Protein AF-A0A1X7TSH0-F1 (afdb_monomer)

Sequence (135 aa):
MASPLGSQLASFAAYKKSPDILTTSHGHPVDCKTATLTAGAKGPVLLQDYVFLDEMAHFDRERIPERVVHAKGAGGESGSADTVRDPRGFAVKFYTEDGNWDLVGNNTPIFFIRDPILFPSFIHTQKRNPSIPFK

Nearest PDB structures (foldseek):
  7p8w-assembly1_A  TM=9.573E-01  e=6.094E-13  Homo sapiens
  7di8-assembly1_A  TM=9.597E-01  e=8.907E-13  Bos taurus
  4ent-assembly1_D  TM=8.461E-01  e=9.730E-09  Escherichia coli K-12
  6pt7-assembly1_A  TM=9.363E-01  e=4.730E-08  Acinetobacter sp. Ver3
  1ggf-assembly1_C  TM=8.453E-01  e=1.422E-08  Escherichia coli

Solvent-accessible surface area (backbone atoms only — not comparable to full-atom values): 9045 Å² total; per-residue (Å²): 131,81,52,76,78,80,36,45,68,60,52,50,56,72,67,52,89,69,87,76,86,53,53,48,101,86,66,49,76,57,89,67,89,91,63,82,54,44,66,52,102,87,40,62,74,43,87,81,37,53,68,61,49,54,53,49,60,49,59,80,56,66,76,69,88,69,51,96,62,46,46,39,94,27,46,40,56,82,88,57,65,85,82,57,96,62,66,38,66,44,72,47,78,43,87,49,96,95,42,80,46,73,52,79,47,52,80,52,102,70,70,99,66,91,56,76,85,51,46,66,60,53,55,51,72,74,43,77,64,89,88,62,78,91,128

InterPro domains:
  IPR011614 Catalase core domain [PF00199] (75-131)
  IPR011614 Catalase core domain [SM01060] (23-135)
  IPR018028 Catalase, mono-functional, haem-containing [PR00067] (36-59)
  IPR018028 Catalase, mono-functional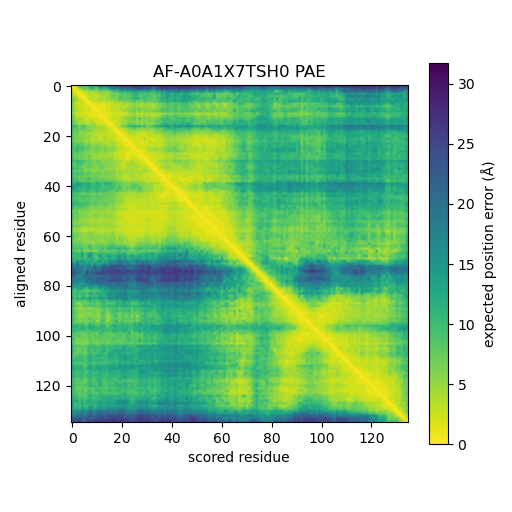, haem-containing [PR00067] (112-129)
  IPR018028 Catalase, mono-functional, haem-containing [PS51402] (19-135)
  IPR018028 Catalase, mono-functional, haem-containing [PTHR11465] (75-131)
  IPR020835 Catalase superfamily [SSF56634] (14-131)
  IPR024708 Catalase active site [PS00438] (59-75)

Organism: Amphimedon queenslandica (NCBI:txid400682)

Radius of gyration: 23.61 Å; Cα contacts (8 Å, |Δi|>4): 100; chains: 1; bounding box: 53×41×61 Å

Secondary structure (DSSP, 8-state):
---TTTTHHHHHHHH--SPPPPB-TT-PBPS-SSS--BSSTTSPBPTT-HHHHHHHHHHTT--PPPPSS--SSSSSPTT--TTSSS--EEEEEEEETTEEEEEEEESSSS-S-S-GGGHHHHHHHTS--TTSPP-

pLDDT: mean 83.51, std 12.19, range [44.69, 94.81]

Structure (mmCIF, N/CA/C/O backbone):
data_AF-A0A1X7TSH0-F1
#
_entry.id   AF-A0A1X7TSH0-F1
#
loop_
_atom_site.group_PDB
_atom_site.id
_atom_site.type_symbol
_atom_site.label_atom_id
_atom_site.label_alt_id
_atom_site.label_comp_id
_atom_site.label_asym_id
_atom_site.label_entity_id
_atom_site.label_seq_id
_atom_site.pdbx_PDB_ins_code
_atom_site.Cartn_x
_atom_site.Cartn_y
_atom_site.Cartn_z
_atom_site.occupancy
_atom_site.B_iso_or_equiv
_atom_site.auth_seq_id
_atom_site.auth_comp_id
_atom_site.auth_asym_id
_atom_site.auth_atom_id
_atom_site.pdbx_PDB_model_num
ATOM 1 N N . MET A 1 1 ? -6.865 31.570 -4.005 1.00 51.06 1 MET A N 1
ATOM 2 C CA . MET A 1 1 ? -7.630 30.334 -4.288 1.00 51.06 1 MET A CA 1
ATOM 3 C C . MET A 1 1 ? -6.752 29.155 -3.895 1.00 51.06 1 MET A C 1
ATOM 5 O O . MET A 1 1 ? -5.590 29.163 -4.280 1.00 51.06 1 MET A O 1
ATOM 9 N N . ALA A 1 2 ? -7.237 28.218 -3.076 1.00 71.69 2 ALA A N 1
ATOM 10 C CA . ALA A 1 2 ? -6.467 27.019 -2.724 1.00 71.69 2 ALA A CA 1
ATOM 11 C C . ALA A 1 2 ? -6.255 26.143 -3.974 1.00 71.69 2 ALA A C 1
ATOM 13 O O . ALA A 1 2 ? -7.125 26.102 -4.843 1.00 71.69 2 ALA A O 1
ATOM 14 N N . SER A 1 3 ? -5.106 25.471 -4.086 1.00 83.69 3 SER A N 1
ATOM 15 C CA . SER A 1 3 ? -4.854 24.529 -5.183 1.00 83.69 3 SER A CA 1
ATOM 16 C C . SER A 1 3 ? -5.837 23.347 -5.121 1.00 83.69 3 SER A C 1
ATOM 18 O O . SER A 1 3 ? -6.301 23.015 -4.028 1.00 83.69 3 SER A O 1
ATOM 20 N N . PRO A 1 4 ? -6.131 22.668 -6.248 1.00 83.19 4 PRO A N 1
ATOM 21 C CA . PRO A 1 4 ? -6.996 21.482 -6.254 1.00 83.19 4 PRO A CA 1
ATOM 22 C C . PRO A 1 4 ? -6.527 20.370 -5.300 1.00 83.19 4 PRO A C 1
ATOM 24 O O . PRO A 1 4 ? -7.341 19.647 -4.738 1.00 83.19 4 PRO A O 1
ATOM 27 N N . LEU A 1 5 ? -5.212 20.262 -5.074 1.00 77.69 5 LEU A N 1
ATOM 28 C CA . LEU A 1 5 ? -4.639 19.323 -4.110 1.00 77.69 5 LEU A CA 1
ATOM 29 C C . LEU A 1 5 ? -4.948 19.733 -2.664 1.00 77.69 5 LEU A C 1
ATOM 31 O O . LEU A 1 5 ? -5.372 18.908 -1.861 1.00 77.69 5 LEU A O 1
ATOM 35 N N . GLY A 1 6 ? -4.775 21.016 -2.337 1.00 82.19 6 GLY A N 1
ATOM 36 C CA . GLY A 1 6 ? -5.037 21.532 -0.992 1.00 82.19 6 GLY A CA 1
ATOM 37 C C . GLY A 1 6 ? -6.518 21.512 -0.601 1.00 82.19 6 GLY A C 1
ATOM 38 O O . GLY A 1 6 ? -6.836 21.580 0.582 1.00 82.19 6 GLY A O 1
ATOM 39 N N . SER A 1 7 ? -7.428 21.403 -1.573 1.00 87.56 7 SER A N 1
ATOM 40 C CA . SER A 1 7 ? -8.881 21.371 -1.369 1.00 87.56 7 SER A CA 1
ATOM 41 C C . SER A 1 7 ? -9.515 19.994 -1.607 1.00 87.56 7 SER A C 1
ATOM 43 O O . SER A 1 7 ? -10.741 19.891 -1.689 1.00 87.56 7 SER A O 1
ATOM 45 N N . GLN A 1 8 ? -8.718 18.924 -1.679 1.00 89.06 8 GLN A N 1
ATOM 46 C CA . GLN A 1 8 ? -9.204 17.568 -1.959 1.00 89.06 8 GLN A CA 1
ATOM 47 C C . GLN A 1 8 ? -10.273 17.102 -0.951 1.00 89.06 8 GLN A C 1
ATOM 49 O O . GLN A 1 8 ? -11.345 16.657 -1.363 1.00 89.06 8 GLN A O 1
ATOM 54 N N . LEU A 1 9 ? -10.038 17.278 0.355 1.00 87.94 9 LEU A N 1
ATOM 55 C CA . LEU A 1 9 ? -11.011 16.912 1.397 1.00 87.94 9 LEU A CA 1
ATOM 56 C C . LEU A 1 9 ? -12.300 17.740 1.313 1.00 87.94 9 LEU A C 1
ATOM 58 O O . LEU A 1 9 ? -13.393 17.194 1.441 1.00 87.94 9 LEU A O 1
ATOM 62 N N . ALA A 1 10 ? -12.181 19.044 1.049 1.00 87.50 10 ALA A N 1
ATOM 63 C CA . ALA A 1 10 ? -13.335 19.931 0.902 1.00 87.50 10 ALA A CA 1
ATOM 64 C C . ALA A 1 10 ? -14.180 19.560 -0.327 1.00 87.50 10 ALA A C 1
ATOM 66 O O . ALA A 1 10 ? -15.407 19.558 -0.265 1.00 87.50 10 ALA A O 1
ATOM 67 N N . SER A 1 11 ? -13.523 19.183 -1.425 1.00 88.06 11 SER A N 1
ATOM 68 C CA . SER A 1 11 ? -14.184 18.736 -2.654 1.00 88.06 11 SER A CA 1
ATOM 69 C C . SER A 1 11 ? -14.915 17.407 -2.449 1.00 88.06 11 SER A C 1
ATOM 71 O O . SER A 1 11 ? -16.050 17.252 -2.893 1.00 88.06 11 SER A O 1
ATOM 73 N N . PHE A 1 12 ? -14.306 16.463 -1.723 1.00 89.00 12 PHE A N 1
ATOM 74 C CA . PHE A 1 12 ? -14.949 15.194 -1.374 1.00 89.00 12 PHE A CA 1
ATOM 75 C C . PHE A 1 12 ? -16.154 15.391 -0.444 1.00 89.00 12 PHE A C 1
ATOM 77 O O . PHE A 1 12 ? -17.213 14.811 -0.677 1.00 89.00 12 PHE A O 1
ATOM 84 N N . ALA A 1 13 ? -16.023 16.251 0.570 1.00 88.06 13 ALA A N 1
ATOM 85 C CA . ALA A 1 13 ? -17.119 16.585 1.477 1.00 88.06 13 ALA A CA 1
ATOM 86 C C . ALA A 1 13 ? -18.292 17.265 0.750 1.00 88.06 13 ALA A C 1
ATOM 88 O O . ALA A 1 13 ? -19.442 16.975 1.054 1.00 88.06 13 ALA A O 1
ATOM 89 N N . ALA A 1 14 ? -18.016 18.121 -0.239 1.00 88.25 14 ALA A N 1
ATOM 90 C CA . ALA A 1 14 ? -19.053 18.731 -1.073 1.00 88.25 14 ALA A CA 1
ATOM 91 C C . ALA A 1 14 ? -19.739 17.722 -2.015 1.00 88.25 14 ALA A C 1
ATOM 93 O O . ALA A 1 14 ? -20.921 17.869 -2.321 1.00 88.25 14 ALA A O 1
ATOM 94 N N . TYR A 1 15 ? -19.013 16.698 -2.475 1.00 91.44 15 TYR A N 1
ATOM 95 C CA . TYR A 1 15 ? -19.562 15.624 -3.307 1.00 91.44 15 TYR A CA 1
ATOM 96 C C . TYR A 1 15 ? -20.459 14.663 -2.508 1.00 91.44 15 TYR A C 1
ATOM 98 O O . TYR A 1 15 ? -21.508 14.231 -2.997 1.00 91.44 15 TYR A O 1
ATOM 106 N N . LYS A 1 16 ? -20.068 14.322 -1.275 1.00 90.19 16 LYS A N 1
ATOM 107 C CA . LYS A 1 16 ? -20.791 13.347 -0.455 1.00 90.19 16 LYS A CA 1
ATOM 108 C C . LYS A 1 16 ? -21.993 13.984 0.254 1.00 90.19 16 LYS A C 1
ATOM 110 O O . LYS A 1 16 ? -21.835 14.762 1.186 1.00 90.19 16 LYS A O 1
ATOM 115 N N . LYS A 1 17 ? -23.211 13.601 -0.145 1.00 84.56 17 LYS A N 1
ATOM 116 C CA . LYS A 1 17 ? -24.463 14.171 0.398 1.00 84.56 17 LYS A CA 1
ATOM 117 C C . LYS A 1 17 ? -24.801 13.728 1.827 1.00 84.56 17 LYS A C 1
ATOM 119 O O . LYS A 1 17 ? -25.412 14.497 2.561 1.00 84.56 17 LYS A O 1
ATOM 124 N N . SER A 1 18 ? -24.442 12.506 2.219 1.00 88.81 18 SER A N 1
ATOM 125 C CA . SER A 1 18 ? -24.752 11.941 3.540 1.00 88.81 18 SER A CA 1
ATOM 126 C C . SER A 1 18 ? -23.634 11.013 4.027 1.00 88.81 18 SER A C 1
ATOM 128 O O . SER A 1 18 ? -22.956 10.395 3.202 1.00 88.81 18 SER A O 1
ATOM 130 N N . PRO A 1 19 ? -23.402 10.897 5.347 1.00 88.50 19 PRO A N 1
ATOM 131 C CA . PRO A 1 19 ? -22.490 9.896 5.889 1.00 88.50 19 PRO A CA 1
ATOM 132 C C . PRO A 1 19 ? -23.049 8.484 5.661 1.00 88.50 19 PRO A C 1
ATOM 134 O O . PRO A 1 19 ? -24.260 8.286 5.679 1.00 88.50 19 PRO A O 1
ATOM 137 N N . ASP A 1 20 ? -22.154 7.518 5.450 1.00 91.06 20 ASP A N 1
ATOM 138 C CA . ASP A 1 20 ? -22.538 6.105 5.368 1.00 91.06 20 ASP A CA 1
ATOM 139 C C . ASP A 1 20 ? -22.380 5.499 6.760 1.00 91.06 20 ASP A C 1
ATOM 141 O O . ASP A 1 20 ? -21.613 6.018 7.579 1.00 91.06 20 ASP A O 1
ATOM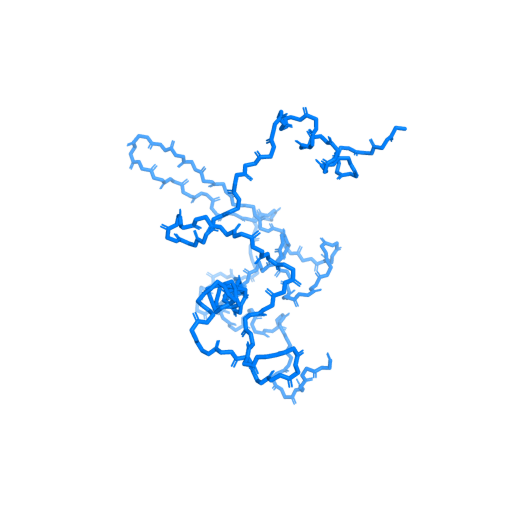 145 N N . ILE A 1 21 ? -23.082 4.399 7.022 1.00 92.00 21 ILE A N 1
ATOM 146 C CA . ILE A 1 21 ? -22.902 3.643 8.261 1.00 92.00 21 ILE A CA 1
ATOM 147 C C . ILE A 1 21 ? -21.518 2.993 8.221 1.00 92.00 21 ILE A C 1
ATOM 149 O O . ILE A 1 21 ? -21.164 2.315 7.255 1.00 92.00 21 ILE A O 1
ATOM 153 N N . LEU A 1 22 ? -20.734 3.203 9.275 1.00 92.12 22 LEU A N 1
ATOM 154 C CA . LEU A 1 22 ? -19.447 2.542 9.425 1.00 92.12 22 LEU A CA 1
ATOM 155 C C . LEU A 1 22 ? -19.670 1.040 9.620 1.00 92.12 22 LEU A C 1
ATOM 157 O O . LEU A 1 22 ? -20.468 0.628 10.461 1.00 92.12 22 LEU A O 1
ATOM 161 N N . THR A 1 23 ? -18.950 0.229 8.855 1.00 94.00 23 THR A N 1
ATOM 162 C CA . THR A 1 23 ? -19.050 -1.229 8.906 1.00 94.00 23 THR A CA 1
ATOM 163 C C . THR A 1 23 ? -17.673 -1.863 9.055 1.00 94.00 23 THR A C 1
ATOM 165 O O . THR A 1 23 ? -16.659 -1.247 8.724 1.00 94.00 23 THR A O 1
ATOM 168 N N . THR A 1 24 ? -17.636 -3.084 9.585 1.00 92.81 24 THR A N 1
ATOM 169 C CA . THR A 1 24 ? -16.437 -3.934 9.567 1.00 92.81 24 THR A CA 1
ATOM 170 C C . THR A 1 24 ? -16.190 -4.506 8.171 1.00 92.81 24 THR A C 1
ATOM 172 O O . THR A 1 24 ? -17.037 -4.383 7.281 1.00 92.81 24 THR A O 1
ATOM 175 N N . SER A 1 25 ? -15.070 -5.207 7.979 1.00 91.00 25 SER A N 1
ATOM 176 C CA . SER A 1 25 ? -14.749 -5.907 6.722 1.00 91.00 25 SER A CA 1
ATOM 177 C C . SER A 1 25 ? -15.846 -6.871 6.235 1.00 91.00 25 SER A C 1
ATOM 179 O O . SER A 1 25 ? -15.972 -7.111 5.037 1.00 91.00 25 SER A O 1
ATOM 181 N N . HIS A 1 26 ? -16.673 -7.387 7.151 1.00 91.44 26 HIS A N 1
ATOM 182 C CA . HIS A 1 26 ? -17.775 -8.314 6.870 1.00 91.44 26 HIS A CA 1
ATOM 183 C C . HIS A 1 26 ? -19.145 -7.619 6.750 1.00 91.44 26 HIS A C 1
ATOM 185 O O . HIS A 1 26 ? -20.173 -8.288 6.647 1.00 91.44 26 HIS A O 1
ATOM 191 N N . GLY A 1 27 ? -19.186 -6.283 6.777 1.00 91.88 27 GLY A N 1
ATOM 192 C CA . GLY A 1 27 ? -20.420 -5.506 6.635 1.00 91.88 27 GLY A CA 1
ATOM 193 C C . GLY A 1 27 ? -21.253 -5.380 7.915 1.00 91.88 27 GLY A C 1
ATOM 194 O O . GLY A 1 27 ? -22.388 -4.907 7.850 1.00 91.88 27 GLY A O 1
ATOM 195 N N . HIS A 1 28 ? -20.732 -5.777 9.083 1.00 92.44 28 HIS A N 1
ATOM 196 C CA . HIS A 1 28 ? -21.442 -5.577 10.350 1.00 92.44 28 HIS A CA 1
ATOM 197 C C . HIS A 1 28 ? -21.392 -4.101 10.762 1.00 92.44 28 HIS A C 1
ATOM 199 O O . HIS A 1 28 ? -20.305 -3.519 10.744 1.00 92.44 28 HIS A O 1
ATOM 205 N N . PRO A 1 29 ? -22.530 -3.482 11.129 1.00 93.50 29 PRO A N 1
ATOM 206 C CA . PRO A 1 29 ? -22.554 -2.085 11.543 1.00 93.50 29 PRO A CA 1
ATOM 207 C C . PRO A 1 29 ? -21.778 -1.895 12.850 1.00 93.50 29 PRO A C 1
ATOM 209 O O . PRO A 1 29 ? -21.946 -2.659 13.801 1.00 93.50 29 PRO A O 1
ATOM 212 N N . VAL A 1 30 ? -20.935 -0.866 12.888 1.00 91.69 30 VAL A N 1
ATOM 213 C CA . VAL A 1 30 ? -20.142 -0.488 14.061 1.00 91.69 30 VAL A CA 1
ATOM 214 C C . VAL A 1 30 ? -20.875 0.612 14.817 1.00 91.69 30 VAL A C 1
ATOM 216 O O . VAL A 1 30 ? -21.118 1.684 14.269 1.00 91.69 30 VAL A O 1
ATOM 219 N N . ASP A 1 31 ? -21.201 0.350 16.081 1.00 88.12 31 ASP A N 1
ATOM 220 C CA . ASP A 1 31 ? -21.898 1.308 16.946 1.00 88.12 31 ASP A CA 1
ATOM 221 C C . ASP A 1 31 ? -20.935 2.382 17.493 1.00 88.12 31 ASP A C 1
ATOM 223 O O . ASP A 1 31 ? -21.147 3.581 17.321 1.00 88.12 31 ASP A O 1
ATOM 227 N N . CYS A 1 32 ? -19.801 1.960 18.068 1.00 86.50 32 CYS A N 1
ATOM 228 C CA . CYS A 1 32 ? -18.776 2.854 18.612 1.00 86.50 32 CYS A CA 1
ATOM 229 C C . CYS A 1 32 ? -17.378 2.488 18.091 1.00 86.50 32 CYS A C 1
ATOM 231 O O . CYS A 1 32 ? -16.916 1.371 18.296 1.00 86.50 32 CYS A O 1
ATOM 233 N N . LYS A 1 33 ? -16.695 3.446 17.443 1.00 88.25 33 LYS A N 1
ATOM 234 C CA . LYS A 1 33 ? -15.311 3.304 16.933 1.00 88.25 33 LYS A CA 1
ATOM 235 C C . LYS A 1 33 ? -14.272 4.055 17.783 1.00 88.25 33 LYS A C 1
ATOM 237 O O . LYS A 1 33 ? -13.073 3.935 17.567 1.00 88.25 33 LYS A O 1
ATOM 242 N N . THR A 1 34 ? -14.711 4.894 18.718 1.00 91.69 34 THR A N 1
ATOM 243 C CA . THR A 1 34 ? -13.824 5.758 19.519 1.00 91.69 34 THR A CA 1
ATOM 244 C C . THR A 1 34 ? -13.358 5.108 20.821 1.00 91.69 34 THR A C 1
ATOM 246 O O . THR A 1 34 ? -12.522 5.682 21.516 1.00 91.69 34 THR A O 1
ATOM 249 N N . ALA A 1 35 ? -13.879 3.927 21.158 1.00 88.88 35 ALA A N 1
ATOM 250 C CA . ALA A 1 35 ? -13.541 3.183 22.363 1.00 88.88 35 ALA A CA 1
ATOM 251 C C . ALA A 1 35 ? -13.464 1.679 22.070 1.00 88.88 35 ALA A C 1
ATOM 253 O O . ALA A 1 35 ? -14.196 1.178 21.221 1.00 88.88 35 ALA A O 1
ATOM 254 N N . THR A 1 36 ? -12.598 0.975 22.799 1.00 90.31 36 THR A N 1
ATOM 255 C CA . THR A 1 36 ? -12.473 -0.487 22.755 1.00 90.31 36 THR A CA 1
ATOM 256 C C . THR A 1 36 ? -13.332 -1.149 23.830 1.00 90.31 36 THR A C 1
ATOM 258 O O . THR A 1 36 ? -13.663 -0.544 24.856 1.00 90.31 36 THR A O 1
ATOM 261 N N . LEU A 1 37 ? -13.685 -2.415 23.618 1.00 91.88 37 LEU A N 1
ATOM 262 C CA . LEU A 1 37 ? -14.436 -3.218 24.574 1.00 91.88 37 LEU A CA 1
ATOM 263 C C . LEU A 1 37 ? -13.501 -3.771 25.662 1.00 91.88 37 LEU A C 1
ATOM 265 O O . LEU A 1 37 ? -12.575 -4.540 25.395 1.00 91.88 37 LEU A O 1
ATOM 269 N N . THR A 1 38 ? -13.768 -3.405 26.915 1.00 92.75 38 THR A N 1
ATOM 270 C CA . THR A 1 38 ? -12.948 -3.757 28.084 1.00 92.75 38 THR A CA 1
ATOM 271 C C . THR A 1 38 ? -13.757 -4.472 29.169 1.00 92.75 38 THR A C 1
ATOM 273 O O . THR A 1 38 ? -14.977 -4.323 29.271 1.00 92.75 38 THR A O 1
ATOM 276 N N . ALA A 1 39 ? -13.079 -5.247 30.025 1.00 92.31 39 ALA A N 1
ATOM 277 C CA . ALA A 1 39 ? -13.677 -5.880 31.206 1.00 92.31 39 ALA A CA 1
ATOM 278 C C . ALA A 1 39 ? -13.922 -4.860 32.344 1.00 92.31 39 ALA A C 1
ATOM 280 O O . ALA A 1 39 ? -13.280 -4.902 33.395 1.00 92.31 39 ALA A O 1
ATOM 281 N N . GLY A 1 40 ? -14.842 -3.918 32.126 1.00 92.75 40 GLY A N 1
ATOM 282 C CA . GLY A 1 40 ? -15.103 -2.779 33.012 1.00 92.75 40 GLY A CA 1
ATOM 283 C C . GLY A 1 40 ? -14.236 -1.560 32.681 1.00 92.75 40 GLY A C 1
ATOM 284 O O . GLY A 1 40 ? -13.248 -1.659 31.964 1.00 92.75 40 GLY A O 1
ATOM 285 N N . ALA A 1 41 ? -14.578 -0.391 33.236 1.00 90.38 41 ALA A N 1
ATOM 286 C CA . ALA A 1 41 ? -14.023 0.906 32.814 1.00 90.38 41 ALA A CA 1
ATOM 287 C C . ALA A 1 41 ? -12.482 1.033 32.864 1.00 90.38 41 ALA A C 1
ATOM 289 O O . ALA A 1 41 ? -11.917 1.893 32.195 1.00 90.38 41 ALA A O 1
ATOM 290 N N . LYS A 1 42 ? -11.800 0.207 33.667 1.00 93.75 42 LYS A N 1
ATOM 291 C CA . LYS A 1 42 ? -10.328 0.137 33.761 1.00 93.75 42 LYS A CA 1
ATOM 292 C C . LYS A 1 42 ? -9.798 -1.298 33.637 1.00 93.75 42 LYS A C 1
ATOM 294 O O . LYS A 1 42 ? -8.700 -1.591 34.102 1.00 93.75 42 LYS A O 1
ATOM 299 N N . GLY A 1 43 ? -10.610 -2.204 33.098 1.00 93.31 43 GLY A N 1
ATOM 300 C CA . GLY A 1 43 ? -10.222 -3.592 32.883 1.00 93.31 43 GLY A CA 1
ATOM 301 C C . GLY A 1 43 ? -9.399 -3.782 31.609 1.00 93.31 43 GLY A C 1
ATOM 302 O O . GLY A 1 43 ? -9.276 -2.858 30.804 1.00 93.31 43 GLY A O 1
ATOM 303 N N . PRO A 1 44 ? -8.837 -4.983 31.401 1.00 94.81 44 PRO A N 1
ATOM 304 C CA . PRO A 1 44 ? -8.157 -5.327 30.156 1.00 94.81 44 PRO A CA 1
ATOM 305 C C . PRO A 1 44 ? -9.113 -5.295 28.952 1.00 94.81 44 PRO A C 1
ATOM 307 O O . PRO A 1 44 ? -10.320 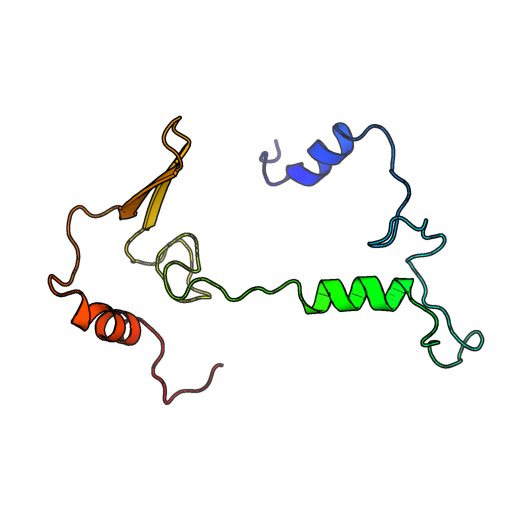-5.509 29.101 1.00 94.81 44 PRO A O 1
ATOM 310 N N . VAL A 1 45 ? -8.557 -5.065 27.758 1.00 93.81 45 VAL A N 1
ATOM 311 C CA . VAL A 1 45 ? -9.277 -5.202 26.480 1.00 93.81 45 VAL A CA 1
ATOM 312 C C . VAL A 1 45 ? -9.685 -6.658 26.284 1.00 93.81 45 VAL A C 1
ATOM 314 O O . VAL A 1 45 ? -8.909 -7.578 26.555 1.00 93.81 45 VAL A O 1
ATOM 317 N N . LEU A 1 46 ? -10.916 -6.867 25.829 1.00 92.25 46 LEU A N 1
ATOM 318 C CA . LEU A 1 46 ? -11.437 -8.193 25.545 1.00 92.25 46 LEU A CA 1
ATOM 319 C C . LEU A 1 46 ? -11.011 -8.639 24.147 1.00 92.25 46 LEU A C 1
ATOM 321 O O . LEU A 1 46 ? -11.181 -7.915 23.175 1.00 92.25 46 LEU A O 1
ATOM 325 N N . LEU A 1 47 ? -10.563 -9.890 24.025 1.00 92.56 47 LEU A N 1
ATOM 326 C CA . LEU A 1 47 ? -10.289 -10.509 22.720 1.00 92.56 47 LEU A CA 1
ATOM 327 C C . LEU A 1 47 ? -11.559 -10.658 21.859 1.00 92.56 47 LEU A C 1
ATOM 329 O O . LEU A 1 47 ? -11.488 -10.861 20.655 1.00 92.56 47 LEU A O 1
ATOM 333 N N . GLN A 1 48 ? -12.730 -10.561 22.490 1.00 92.38 48 GLN A N 1
ATOM 334 C CA . GLN A 1 48 ? -14.030 -10.552 21.823 1.00 92.38 48 GLN A CA 1
ATOM 335 C C . GLN A 1 48 ? -14.292 -9.253 21.048 1.00 92.38 48 GLN A C 1
ATOM 337 O O . GLN A 1 48 ? -15.240 -9.211 20.264 1.00 92.38 48 GLN A O 1
ATOM 342 N N . ASP A 1 49 ? -13.479 -8.209 21.251 1.00 91.19 49 ASP A N 1
ATOM 343 C CA . ASP A 1 49 ? -13.525 -6.981 20.461 1.00 91.19 49 ASP A CA 1
ATOM 344 C C . ASP A 1 49 ? -13.022 -7.231 19.034 1.00 91.19 49 ASP A C 1
ATOM 346 O O . ASP A 1 49 ? -11.885 -6.931 18.663 1.00 91.19 49 ASP A O 1
ATOM 350 N N . TYR A 1 50 ? -13.880 -7.836 18.221 1.00 90.00 50 TYR A N 1
ATOM 351 C CA . TYR A 1 50 ? -13.546 -8.159 16.843 1.00 90.00 50 TYR A CA 1
ATOM 352 C C . TYR A 1 50 ? -13.476 -6.909 15.954 1.00 90.00 50 TYR A C 1
ATOM 354 O O . TYR A 1 50 ? -12.781 -6.943 14.946 1.00 90.00 50 TYR A O 1
ATOM 362 N N . VAL A 1 51 ? -14.145 -5.809 16.325 1.00 92.25 51 VAL A N 1
ATOM 363 C CA . VAL A 1 51 ? -14.104 -4.539 15.580 1.00 92.25 51 VAL A CA 1
ATOM 364 C C . VAL A 1 51 ? -12.701 -3.940 15.657 1.00 92.25 51 VAL A C 1
ATOM 366 O O . VAL A 1 51 ? -12.124 -3.592 14.628 1.00 92.25 51 VAL A O 1
ATOM 369 N N . PHE A 1 52 ? -12.127 -3.879 16.862 1.00 91.50 52 PHE A N 1
ATOM 370 C CA . PHE A 1 52 ? -10.757 -3.411 17.063 1.00 91.50 52 PHE A CA 1
ATOM 371 C C . PHE A 1 52 ? -9.733 -4.305 16.354 1.00 91.50 52 PHE A C 1
ATOM 373 O O . PHE A 1 52 ? -8.832 -3.808 15.677 1.00 91.50 52 PHE A O 1
ATOM 380 N N . LEU A 1 53 ? -9.874 -5.627 16.492 1.00 91.81 53 LEU A N 1
ATOM 381 C CA . LEU A 1 53 ? -8.938 -6.580 15.896 1.00 91.81 53 LEU A CA 1
ATOM 382 C C . LEU A 1 53 ? -8.962 -6.553 14.363 1.00 91.81 53 LEU A C 1
ATOM 384 O O . LEU A 1 53 ? -7.898 -6.624 13.757 1.00 91.81 53 LEU A O 1
ATOM 388 N N . ASP A 1 54 ? -10.139 -6.437 13.745 1.00 92.81 54 ASP A N 1
ATOM 389 C CA . ASP A 1 54 ? -10.299 -6.336 12.287 1.00 92.81 54 ASP A CA 1
ATOM 390 C C . ASP A 1 54 ? -9.574 -5.102 11.729 1.00 92.81 54 ASP A C 1
ATOM 392 O O . ASP A 1 54 ? -8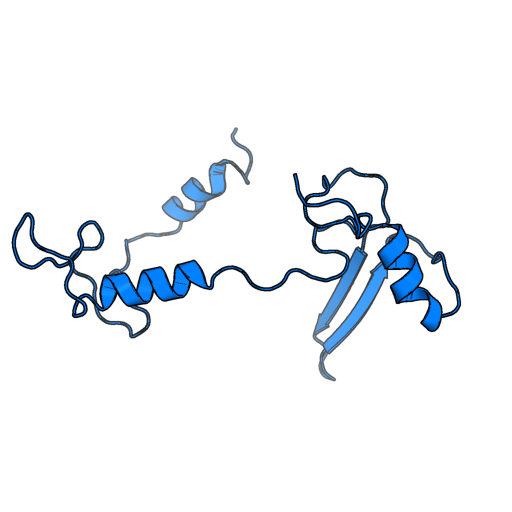.769 -5.203 10.801 1.00 92.81 54 ASP A O 1
ATOM 396 N N . GLU A 1 55 ? -9.784 -3.942 12.355 1.00 90.75 55 GLU A N 1
ATOM 397 C CA . GLU A 1 55 ? -9.165 -2.686 11.933 1.00 90.75 55 GLU A CA 1
ATOM 398 C C . GLU A 1 55 ? -7.642 -2.695 12.111 1.00 90.75 55 GLU A C 1
ATOM 400 O O . GLU A 1 55 ? -6.911 -2.342 11.184 1.00 90.75 55 GLU A O 1
ATOM 405 N N . MET A 1 56 ? -7.147 -3.138 13.270 1.00 91.56 56 MET A N 1
ATOM 406 C CA . MET A 1 56 ? -5.705 -3.212 13.520 1.00 91.56 56 MET A CA 1
ATOM 407 C C . MET A 1 56 ? -5.023 -4.252 12.635 1.00 91.56 56 MET A C 1
ATOM 409 O O . MET A 1 56 ? -3.953 -3.986 12.093 1.00 91.56 56 MET A O 1
ATOM 413 N N . ALA A 1 57 ? -5.656 -5.405 12.403 1.00 91.50 57 ALA A N 1
ATOM 414 C CA . ALA A 1 57 ? -5.098 -6.427 11.525 1.00 91.50 57 ALA A CA 1
ATOM 415 C C . ALA A 1 57 ? -4.968 -5.952 10.071 1.00 91.50 57 ALA A C 1
ATOM 417 O O . ALA A 1 57 ? -4.027 -6.380 9.387 1.00 91.50 57 ALA A O 1
ATOM 418 N N . HIS A 1 58 ? -5.891 -5.099 9.613 1.00 92.56 58 HIS A N 1
ATOM 419 C CA . HIS A 1 58 ? -5.812 -4.451 8.308 1.00 92.56 58 HIS A CA 1
ATOM 420 C C . HIS A 1 58 ? -4.735 -3.358 8.291 1.00 92.56 58 HIS A C 1
ATOM 422 O O . HIS A 1 58 ? -3.886 -3.371 7.400 1.00 92.56 58 HIS A O 1
ATOM 428 N N . PHE A 1 59 ? -4.722 -2.465 9.288 1.00 91.88 59 PHE A N 1
ATOM 429 C CA . PHE A 1 59 ? -3.734 -1.386 9.415 1.00 91.88 59 PHE A CA 1
ATOM 430 C C . PHE A 1 59 ? -2.291 -1.915 9.426 1.00 91.88 59 PHE A C 1
ATOM 432 O O . PHE A 1 59 ? -1.445 -1.468 8.649 1.00 91.88 59 PHE A O 1
ATOM 439 N N . ASP A 1 60 ? -2.024 -2.950 10.227 1.00 90.06 60 ASP A N 1
ATOM 440 C CA . ASP A 1 60 ? -0.705 -3.588 10.337 1.00 90.06 60 ASP A CA 1
ATOM 441 C C . ASP A 1 60 ? -0.213 -4.190 9.008 1.00 90.06 60 ASP A C 1
ATOM 443 O O . ASP A 1 60 ? 0.982 -4.442 8.831 1.00 90.06 60 ASP A O 1
ATOM 447 N N . ARG A 1 61 ? -1.125 -4.426 8.058 1.00 91.31 61 ARG A N 1
ATOM 448 C CA . ARG A 1 61 ? -0.854 -5.024 6.743 1.00 91.31 61 ARG A CA 1
ATOM 449 C C . ARG A 1 61 ? -1.027 -4.052 5.578 1.00 91.31 61 ARG A C 1
ATOM 451 O O . ARG A 1 61 ? -0.984 -4.483 4.429 1.00 91.31 61 ARG A O 1
ATOM 458 N N . GLU A 1 62 ? -1.148 -2.752 5.837 1.00 88.38 62 GLU A N 1
ATOM 459 C CA . GLU A 1 62 ? -1.251 -1.742 4.774 1.00 88.38 62 GLU A CA 1
ATOM 460 C C . GLU A 1 62 ? 0.013 -1.656 3.911 1.00 88.38 62 GLU A C 1
ATOM 462 O O . GLU A 1 62 ? -0.041 -1.322 2.725 1.00 88.38 62 GLU A O 1
ATOM 467 N N . ARG A 1 63 ? 1.178 -1.958 4.493 1.00 87.12 63 ARG A N 1
ATOM 468 C CA . ARG A 1 63 ? 2.447 -1.908 3.767 1.00 87.12 63 ARG A CA 1
ATOM 469 C C . ARG A 1 63 ? 2.644 -3.166 2.933 1.00 87.12 63 ARG A C 1
ATOM 471 O O . ARG A 1 63 ? 2.973 -4.229 3.450 1.00 87.12 63 ARG A O 1
ATOM 478 N N . ILE A 1 64 ? 2.551 -3.000 1.620 1.00 85.00 64 ILE A N 1
ATOM 479 C CA . ILE A 1 64 ? 3.069 -3.964 0.647 1.00 85.00 64 ILE A CA 1
ATOM 480 C C . ILE A 1 64 ? 4.548 -3.685 0.345 1.00 85.00 64 ILE A C 1
ATOM 482 O O . ILE A 1 64 ? 4.982 -2.532 0.445 1.00 85.00 64 ILE A O 1
ATOM 486 N N . PRO A 1 65 ? 5.333 -4.705 -0.051 1.00 83.94 65 PRO A N 1
ATOM 487 C CA . PRO A 1 65 ? 6.686 -4.484 -0.531 1.00 83.94 65 PRO A CA 1
ATOM 488 C C . PRO A 1 65 ? 6.688 -3.477 -1.682 1.00 83.94 65 PRO A C 1
ATOM 490 O O . PRO A 1 65 ? 5.954 -3.610 -2.662 1.00 83.94 65 PRO A O 1
ATOM 493 N N . GLU A 1 66 ? 7.522 -2.456 -1.554 1.00 81.06 66 GLU A N 1
ATOM 494 C CA . GLU A 1 66 ? 7.756 -1.499 -2.626 1.00 81.06 66 GLU A CA 1
ATOM 495 C C . GLU A 1 66 ? 8.498 -2.148 -3.803 1.00 81.06 66 GLU A C 1
ATOM 497 O O . GLU A 1 66 ? 9.135 -3.198 -3.674 1.00 81.06 66 GLU A O 1
ATOM 502 N N . ARG A 1 67 ? 8.432 -1.518 -4.980 1.00 79.56 67 ARG A N 1
ATOM 503 C CA . ARG A 1 67 ? 9.152 -2.021 -6.156 1.00 79.56 67 ARG A CA 1
ATOM 504 C C . ARG A 1 67 ? 10.661 -2.004 -5.893 1.00 79.56 67 ARG A C 1
ATOM 506 O O . ARG A 1 67 ? 11.195 -1.012 -5.412 1.00 79.56 67 ARG A O 1
ATOM 513 N N . VAL A 1 68 ? 11.364 -3.072 -6.282 1.00 70.31 68 VAL A N 1
ATOM 514 C CA . VAL A 1 68 ? 12.828 -3.197 -6.106 1.00 70.31 68 VAL A CA 1
ATOM 515 C C . VAL A 1 68 ? 13.584 -2.047 -6.789 1.00 70.31 68 VAL A C 1
ATOM 517 O O . VAL A 1 68 ? 14.601 -1.580 -6.275 1.00 70.31 68 VAL A O 1
ATOM 520 N N . VAL A 1 69 ? 13.068 -1.556 -7.916 1.00 60.84 69 VAL A N 1
ATOM 521 C CA . VAL A 1 69 ? 13.509 -0.345 -8.624 1.00 60.84 69 VAL A CA 1
ATOM 522 C C . VAL A 1 69 ? 12.288 0.503 -8.962 1.00 60.84 69 VAL A C 1
ATOM 524 O O . VAL A 1 69 ? 11.190 -0.037 -9.091 1.00 60.84 69 VAL A O 1
ATOM 527 N N . HIS A 1 70 ? 12.466 1.819 -9.107 1.00 64.38 70 HIS A N 1
ATOM 528 C CA . HIS A 1 70 ? 11.356 2.751 -9.355 1.00 64.38 70 HIS A CA 1
ATOM 529 C C . HIS A 1 70 ? 10.296 2.690 -8.232 1.00 64.38 70 HIS A C 1
ATOM 531 O O . HIS A 1 70 ? 9.089 2.694 -8.483 1.00 64.38 70 HIS A O 1
ATOM 537 N N . ALA A 1 71 ? 10.758 2.572 -6.979 1.00 55.66 71 ALA A N 1
ATOM 538 C CA . ALA A 1 71 ? 9.906 2.541 -5.786 1.00 55.66 71 ALA A CA 1
ATOM 539 C C . ALA A 1 71 ? 9.158 3.867 -5.598 1.00 55.66 71 ALA A C 1
ATOM 541 O O . ALA A 1 71 ? 7.984 3.889 -5.231 1.00 55.66 71 ALA A O 1
ATOM 542 N N . LYS A 1 72 ? 9.844 4.970 -5.900 1.00 57.72 72 LYS A N 1
ATOM 543 C CA . LYS A 1 72 ? 9.257 6.299 -6.038 1.00 57.72 72 LYS A CA 1
ATOM 544 C C . LYS A 1 72 ? 8.960 6.560 -7.511 1.00 57.72 72 LYS A C 1
ATOM 546 O O . LYS A 1 72 ? 9.527 5.902 -8.376 1.00 57.72 72 LYS A O 1
ATOM 551 N N . GLY A 1 73 ? 8.098 7.526 -7.828 1.00 55.12 73 GLY A N 1
ATOM 552 C CA . GLY A 1 73 ? 7.773 7.910 -9.218 1.00 55.12 73 GLY A CA 1
ATOM 553 C C . GLY A 1 73 ? 8.978 8.367 -10.071 1.00 55.12 73 GLY A C 1
ATOM 554 O O . GLY A 1 73 ? 8.813 8.750 -11.225 1.00 55.12 73 GLY A O 1
ATOM 555 N N . ALA A 1 74 ? 10.185 8.310 -9.507 1.00 47.53 74 ALA A N 1
ATOM 556 C CA . ALA A 1 74 ? 11.501 8.428 -10.107 1.00 47.53 74 ALA A CA 1
ATOM 557 C C . ALA A 1 74 ? 12.362 7.232 -9.643 1.00 47.53 74 ALA A C 1
ATOM 559 O O . ALA A 1 74 ? 12.229 6.809 -8.495 1.00 47.53 74 ALA A O 1
ATOM 560 N N . GLY A 1 75 ? 13.246 6.701 -10.494 1.00 44.69 75 GLY A N 1
ATOM 561 C CA . GLY A 1 75 ? 14.000 5.446 -10.306 1.00 44.69 75 GLY A CA 1
ATOM 562 C C . GLY A 1 75 ? 14.932 5.330 -9.083 1.00 44.69 75 GLY A C 1
ATOM 563 O O . GLY A 1 75 ? 15.639 4.330 -8.961 1.00 44.69 75 GLY A O 1
ATOM 564 N N . GLY A 1 76 ? 14.921 6.303 -8.169 1.00 50.53 76 GLY A N 1
ATOM 565 C CA . GLY A 1 76 ? 15.775 6.348 -6.993 1.00 50.53 76 GLY A CA 1
ATOM 566 C C . GLY A 1 76 ? 15.445 5.280 -5.949 1.00 50.53 76 GLY A C 1
ATOM 567 O O . GLY A 1 76 ? 14.404 4.616 -5.980 1.00 50.53 76 GLY A O 1
ATOM 568 N N . GLU A 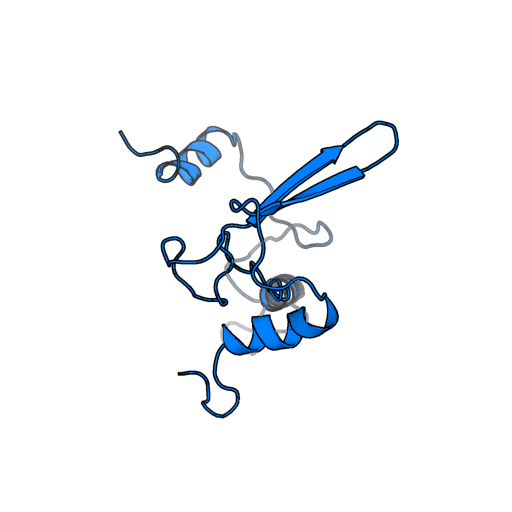1 77 ? 16.355 5.138 -4.983 1.00 55.59 77 GLU A N 1
ATOM 569 C CA . GLU A 1 77 ? 16.143 4.329 -3.783 1.00 55.59 77 GLU A CA 1
ATOM 570 C C . GLU A 1 77 ? 14.851 4.742 -3.058 1.00 55.59 77 GLU A C 1
ATOM 572 O O . GLU A 1 77 ? 14.449 5.913 -3.082 1.00 55.59 77 GLU A O 1
ATOM 577 N N . SER A 1 78 ? 14.213 3.788 -2.375 1.00 53.97 78 SER A N 1
ATOM 578 C CA . SER A 1 78 ? 13.150 4.116 -1.433 1.00 53.97 78 SER A CA 1
ATOM 579 C C . SER A 1 78 ? 13.599 5.206 -0.463 1.00 53.97 78 SER A C 1
ATOM 581 O O . SER A 1 78 ? 14.680 5.165 0.119 1.00 53.97 78 SER A O 1
ATOM 583 N N . GLY A 1 79 ? 12.779 6.244 -0.345 1.00 55.16 79 GLY A N 1
ATOM 584 C CA . GLY A 1 79 ? 13.111 7.455 0.407 1.00 55.16 79 GLY A CA 1
ATOM 585 C C . GLY A 1 79 ? 13.748 8.600 -0.400 1.00 55.16 79 GLY A C 1
ATOM 586 O O . GLY A 1 79 ? 13.645 9.734 0.059 1.00 55.16 79 GLY A O 1
ATOM 587 N N . SER A 1 80 ? 14.250 8.399 -1.626 1.00 57.09 80 SER A N 1
ATOM 588 C CA . SER A 1 80 ? 14.872 9.467 -2.447 1.00 57.09 80 SER A CA 1
ATOM 589 C C . SER A 1 80 ? 13.911 10.617 -2.809 1.00 57.09 80 SER A C 1
ATOM 591 O O . SER A 1 80 ? 12.714 10.399 -2.947 1.00 57.09 80 SER A O 1
ATOM 593 N N . ALA A 1 81 ? 14.373 11.862 -2.933 1.00 60.19 81 ALA A N 1
ATOM 594 C CA . ALA A 1 81 ? 13.489 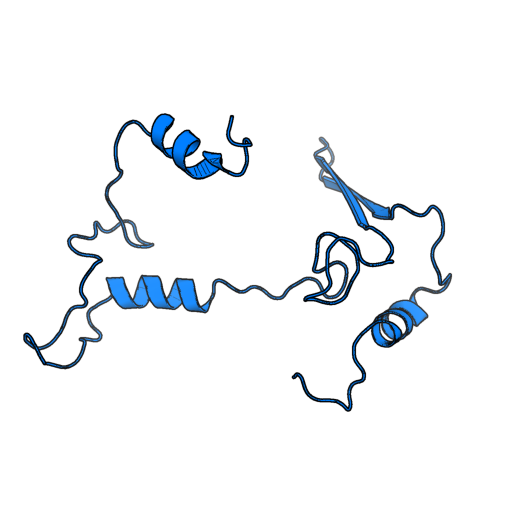12.960 -3.344 1.00 60.19 81 ALA A CA 1
ATOM 595 C C . ALA A 1 81 ? 13.121 12.852 -4.839 1.00 60.19 81 ALA A C 1
ATOM 597 O O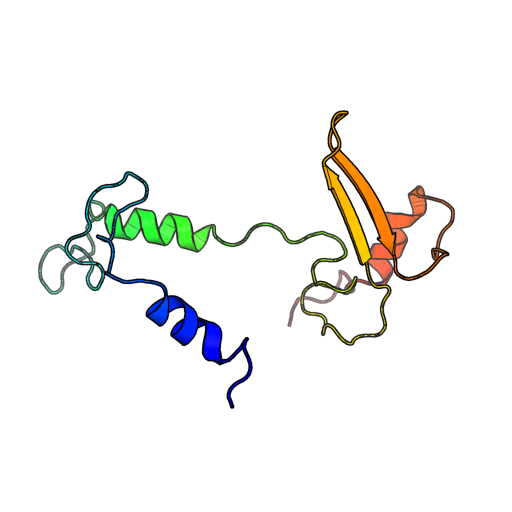 . ALA A 1 81 ? 13.948 12.469 -5.667 1.00 60.19 81 ALA A O 1
ATOM 598 N N . ASP A 1 82 ? 11.898 13.246 -5.207 1.00 60.78 82 ASP A N 1
ATOM 599 C CA . ASP A 1 82 ? 11.387 13.112 -6.585 1.00 60.78 82 ASP A CA 1
ATOM 600 C C . ASP A 1 82 ? 12.149 13.967 -7.617 1.00 60.78 82 ASP A C 1
ATOM 602 O O . ASP A 1 82 ? 12.004 13.777 -8.825 1.00 60.78 82 ASP A O 1
ATOM 606 N N . THR A 1 83 ? 12.992 14.901 -7.168 1.00 70.62 83 THR A N 1
ATOM 607 C CA . THR A 1 83 ? 13.800 15.811 -7.999 1.00 70.62 83 THR A CA 1
ATOM 608 C C . THR A 1 83 ? 15.274 15.405 -8.112 1.00 70.62 83 THR A C 1
ATOM 610 O O . THR A 1 83 ? 16.066 16.127 -8.717 1.00 70.62 83 THR A O 1
ATOM 613 N N . VAL A 1 84 ? 15.670 14.245 -7.573 1.00 71.75 84 VAL A N 1
ATOM 614 C CA . VAL A 1 84 ? 17.066 13.766 -7.627 1.00 71.75 84 VAL A CA 1
ATOM 615 C C . VAL A 1 84 ? 17.465 13.372 -9.055 1.00 71.75 84 VAL A C 1
ATOM 617 O O . VAL A 1 84 ? 16.631 12.910 -9.839 1.00 71.75 84 VAL A O 1
ATOM 620 N N . ARG A 1 85 ? 18.744 13.560 -9.409 1.00 74.06 85 ARG A N 1
ATOM 621 C CA . ARG A 1 85 ? 19.311 13.172 -10.711 1.00 74.06 85 ARG A CA 1
ATOM 622 C C . ARG A 1 85 ? 19.292 11.651 -10.863 1.00 74.06 85 ARG A C 1
ATOM 624 O O . ARG A 1 85 ? 20.130 10.974 -10.284 1.00 74.06 85 ARG A O 1
ATOM 631 N N . ASP A 1 86 ? 18.352 11.152 -11.656 1.00 72.19 86 ASP A N 1
ATOM 632 C CA . ASP A 1 86 ? 18.126 9.724 -11.875 1.00 72.19 86 ASP A CA 1
ATOM 633 C C . ASP A 1 86 ? 17.228 9.525 -13.121 1.00 72.19 86 ASP A C 1
ATOM 635 O O . ASP A 1 86 ? 16.443 10.434 -13.433 1.00 72.19 86 ASP A O 1
ATOM 639 N N . PRO A 1 87 ? 17.308 8.415 -13.881 1.00 77.44 87 PRO A N 1
ATOM 640 C CA . PRO A 1 87 ? 16.354 8.152 -14.953 1.00 77.44 87 PRO A CA 1
ATOM 641 C C . PRO A 1 87 ? 14.910 8.137 -14.438 1.00 77.44 87 PRO A C 1
ATOM 643 O O . PRO A 1 87 ? 14.619 7.779 -13.296 1.00 77.44 87 PRO A O 1
ATOM 646 N N . ARG A 1 88 ? 13.970 8.551 -15.284 1.00 79.12 88 ARG A N 1
ATOM 647 C CA . ARG A 1 88 ? 12.544 8.530 -14.950 1.00 79.12 88 ARG A CA 1
ATOM 648 C C . ARG A 1 88 ? 11.872 7.411 -15.728 1.00 79.12 88 ARG A C 1
ATOM 650 O O . ARG A 1 88 ? 11.890 7.422 -16.957 1.00 79.12 88 ARG A O 1
ATOM 657 N N . GLY A 1 89 ? 11.287 6.465 -14.997 1.00 81.75 89 GLY A N 1
ATOM 658 C CA . GLY A 1 89 ? 10.451 5.422 -15.577 1.00 81.75 89 GLY A CA 1
ATOM 659 C C . GLY A 1 89 ? 9.206 6.022 -16.218 1.00 81.75 89 GLY A C 1
ATOM 660 O O . GLY A 1 89 ? 8.541 6.864 -15.617 1.00 81.75 89 GLY A O 1
ATOM 661 N N . PHE A 1 90 ? 8.888 5.579 -17.428 1.00 85.12 90 PHE A N 1
ATOM 662 C CA . PHE A 1 90 ? 7.683 5.962 -18.151 1.00 85.12 90 PHE A CA 1
ATOM 663 C C . PHE A 1 90 ? 7.016 4.694 -18.683 1.00 85.12 90 PHE A C 1
ATOM 665 O O . PHE A 1 90 ? 7.404 4.153 -19.717 1.00 85.12 90 PHE A O 1
ATOM 672 N N . ALA A 1 91 ? 6.042 4.191 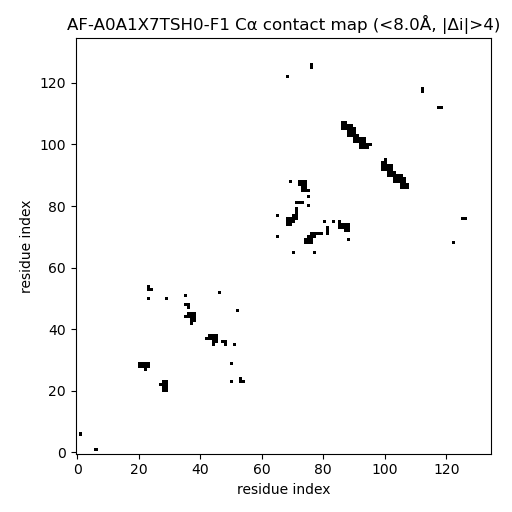-17.928 1.00 86.69 91 ALA A N 1
ATOM 673 C CA . ALA A 1 91 ? 5.314 2.976 -18.264 1.00 86.69 91 ALA A CA 1
ATOM 674 C C . ALA A 1 91 ? 3.879 3.317 -18.671 1.00 86.69 91 ALA A C 1
ATOM 676 O O . ALA A 1 91 ? 3.166 3.994 -17.927 1.00 86.69 91 ALA A O 1
ATOM 677 N N . VAL A 1 92 ? 3.460 2.822 -19.834 1.00 87.88 92 VAL A N 1
ATOM 678 C CA . VAL A 1 92 ? 2.098 2.979 -20.357 1.00 87.88 92 VAL A CA 1
ATOM 679 C C . VAL A 1 92 ? 1.487 1.599 -20.562 1.00 87.88 92 VAL A C 1
ATOM 681 O O . VAL A 1 92 ? 2.086 0.746 -21.210 1.00 87.88 92 VAL A O 1
ATOM 684 N N . LYS A 1 93 ? 0.292 1.393 -20.008 1.00 92.38 93 LYS A N 1
ATOM 685 C CA . LYS A 1 93 ? -0.508 0.176 -20.176 1.00 92.38 93 LYS A CA 1
ATOM 686 C C . LYS A 1 93 ? -1.668 0.471 -21.119 1.00 92.38 93 LYS A C 1
ATOM 688 O O . LYS A 1 93 ? -2.508 1.316 -20.808 1.00 92.38 93 LYS A O 1
ATOM 693 N N . PHE A 1 94 ? -1.712 -0.225 -22.248 1.00 89.44 94 PHE A N 1
ATOM 694 C CA . PHE A 1 94 ? -2.817 -0.202 -23.197 1.00 89.44 94 PHE A CA 1
ATOM 695 C C . PHE A 1 94 ? -3.738 -1.389 -22.920 1.00 89.44 94 PHE A C 1
ATOM 697 O O . PHE A 1 94 ? -3.299 -2.537 -22.925 1.00 89.44 94 PHE A O 1
ATOM 704 N N . TYR A 1 95 ? -5.014 -1.108 -22.680 1.00 92.19 95 TYR A N 1
ATOM 705 C CA . TYR A 1 95 ? -6.055 -2.129 -22.596 1.00 92.19 95 TYR A CA 1
ATOM 706 C C . TYR A 1 95 ? -6.632 -2.319 -24.000 1.00 92.19 95 TYR A C 1
ATOM 708 O O . TYR A 1 95 ? -7.437 -1.499 -24.442 1.00 92.19 95 TYR A O 1
ATOM 716 N N . THR A 1 96 ? -6.154 -3.331 -24.727 1.00 94.56 96 THR A N 1
ATOM 717 C CA . THR A 1 96 ? -6.601 -3.639 -26.093 1.00 94.56 96 THR A CA 1
ATOM 718 C C . THR A 1 96 ? -7.561 -4.830 -26.089 1.00 94.56 96 THR A C 1
ATOM 720 O O . THR A 1 96 ? -7.710 -5.523 -25.081 1.00 94.56 96 THR A O 1
ATOM 723 N N . GLU A 1 97 ? -8.239 -5.065 -27.212 1.00 92.69 97 GLU A N 1
ATOM 724 C CA . GLU A 1 97 ? -9.159 -6.204 -27.365 1.00 92.69 97 GLU A CA 1
ATOM 725 C C . GLU A 1 97 ? -8.431 -7.556 -27.257 1.00 92.69 97 GLU A C 1
ATOM 727 O O . GLU A 1 97 ? -8.983 -8.512 -26.717 1.00 92.69 97 GLU A O 1
ATOM 732 N N . ASP A 1 98 ? -7.160 -7.603 -27.667 1.00 93.12 98 ASP A N 1
ATOM 733 C CA . ASP A 1 98 ? -6.289 -8.784 -27.578 1.00 93.12 98 ASP A CA 1
ATOM 734 C C . ASP A 1 98 ? -5.597 -8.929 -26.208 1.00 93.12 98 ASP A C 1
ATOM 736 O O . ASP A 1 98 ? -4.767 -9.818 -26.003 1.00 93.12 98 ASP A O 1
ATOM 740 N N . GLY A 1 99 ? -5.926 -8.053 -25.256 1.00 92.88 99 GLY A N 1
ATOM 741 C CA . GLY A 1 99 ? -5.413 -8.073 -23.894 1.00 92.88 99 GLY A CA 1
ATOM 742 C C . GLY A 1 99 ? -4.571 -6.852 -23.528 1.00 92.88 99 GLY A C 1
ATOM 743 O O . GLY A 1 99 ? -4.611 -5.794 -24.148 1.00 92.88 99 GLY A O 1
ATOM 744 N N . ASN A 1 100 ? -3.814 -6.977 -22.442 1.00 94.69 100 ASN A N 1
ATOM 745 C CA . ASN A 1 100 ? -3.013 -5.866 -21.940 1.00 94.69 100 ASN A CA 1
ATOM 746 C C . ASN A 1 100 ? -1.681 -5.789 -22.687 1.00 94.69 100 ASN A C 1
ATOM 748 O O . ASN A 1 100 ? -0.904 -6.745 -22.666 1.00 94.69 100 ASN A O 1
ATOM 752 N N . TRP A 1 101 ? -1.377 -4.626 -23.256 1.00 92.38 101 TRP A N 1
ATOM 753 C CA . TRP A 1 101 ? -0.073 -4.333 -23.838 1.00 92.38 101 TRP A CA 1
ATOM 754 C C . TRP A 1 101 ? 0.658 -3.270 -23.016 1.00 92.38 101 TRP A C 1
ATOM 756 O O . TRP A 1 101 ? 0.222 -2.125 -22.924 1.00 92.38 101 TRP A O 1
ATOM 766 N N . ASP A 1 102 ? 1.786 -3.653 -22.416 1.00 93.12 102 ASP A N 1
ATOM 767 C CA . ASP A 1 102 ? 2.580 -2.784 -21.547 1.00 93.12 102 ASP A CA 1
ATOM 768 C C . ASP A 1 102 ? 3.834 -2.273 -22.265 1.00 93.12 102 ASP A C 1
ATOM 770 O O . ASP A 1 102 ? 4.782 -3.023 -22.506 1.00 93.12 102 ASP A O 1
ATOM 774 N N . LEU A 1 103 ? 3.873 -0.970 -22.558 1.00 91.06 103 LEU A N 1
ATOM 775 C CA . LEU A 1 103 ? 5.064 -0.273 -23.034 1.00 91.06 103 LEU A CA 1
ATOM 776 C C . LEU A 1 103 ? 5.831 0.293 -21.832 1.00 91.06 103 LEU A C 1
ATOM 778 O O . LEU A 1 103 ? 5.569 1.404 -21.363 1.00 91.06 103 LEU A O 1
ATOM 782 N N . VAL A 1 104 ? 6.769 -0.498 -21.311 1.00 88.75 104 VAL A N 1
ATOM 783 C CA . VAL A 1 104 ? 7.584 -0.150 -20.136 1.00 88.75 104 VAL A CA 1
ATOM 784 C C . VAL A 1 104 ? 8.896 0.492 -20.589 1.00 88.75 104 VAL A C 1
ATOM 786 O O . VAL A 1 104 ? 9.850 -0.203 -20.932 1.00 88.75 104 VAL A O 1
ATOM 789 N N . GLY A 1 105 ? 8.936 1.825 -20.613 1.00 87.88 105 GLY A N 1
ATOM 790 C CA . GLY A 1 105 ? 10.092 2.607 -21.049 1.00 87.88 105 GLY A CA 1
ATOM 791 C C . GLY A 1 105 ? 10.700 3.489 -19.957 1.00 87.88 105 GLY A C 1
ATOM 792 O O . GLY A 1 105 ?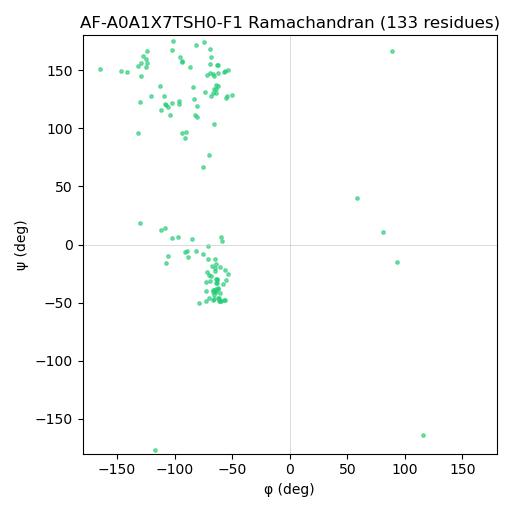 10.266 3.508 -18.804 1.00 87.88 105 GLY A O 1
ATOM 793 N N . ASN A 1 106 ? 11.708 4.260 -20.361 1.00 87.06 106 ASN A N 1
ATOM 794 C CA . ASN A 1 106 ? 12.317 5.339 -19.585 1.00 87.06 106 ASN A CA 1
ATOM 795 C C . ASN A 1 106 ? 12.262 6.643 -20.388 1.00 87.06 106 ASN A C 1
ATOM 797 O O . ASN A 1 106 ? 12.057 6.637 -21.601 1.00 87.06 106 ASN A O 1
ATOM 801 N N . ASN A 1 107 ? 12.526 7.768 -19.727 1.00 85.62 107 ASN A N 1
ATOM 802 C CA . ASN A 1 107 ? 12.688 9.065 -20.385 1.00 85.62 107 ASN A CA 1
ATOM 803 C C . ASN A 1 107 ? 13.989 9.197 -21.209 1.00 85.62 107 ASN A C 1
ATOM 805 O O . ASN A 1 107 ? 14.220 10.246 -21.807 1.00 85.62 107 ASN A O 1
ATOM 809 N N . THR A 1 108 ? 14.845 8.169 -21.234 1.00 83.69 108 THR A N 1
ATOM 810 C CA . THR A 1 108 ? 16.081 8.122 -22.025 1.00 83.69 108 THR A CA 1
ATOM 811 C C . THR A 1 108 ? 15.981 7.065 -23.132 1.00 83.69 108 THR A C 1
ATOM 813 O O . THR A 1 108 ? 15.563 5.942 -22.856 1.00 83.69 108 THR A O 1
ATOM 816 N N . PRO A 1 109 ? 16.419 7.364 -24.371 1.00 85.19 109 PRO A N 1
ATOM 817 C CA . PRO A 1 109 ? 16.353 6.415 -25.490 1.00 85.19 109 PRO A CA 1
ATOM 818 C C . PRO A 1 109 ? 17.412 5.301 -25.419 1.00 85.19 109 PRO A C 1
ATOM 820 O O . PRO A 1 109 ? 17.395 4.375 -26.224 1.00 85.19 109 PRO A O 1
ATOM 823 N N . ILE A 1 110 ? 18.356 5.398 -24.480 1.00 86.69 110 ILE A N 1
ATOM 824 C CA . ILE A 1 110 ? 19.425 4.425 -24.243 1.00 86.69 110 ILE A CA 1
ATOM 825 C C . ILE A 1 110 ? 19.442 4.002 -22.772 1.00 86.69 110 ILE A C 1
ATOM 827 O O . ILE A 1 110 ? 18.903 4.702 -21.909 1.00 86.69 110 ILE A O 1
ATOM 831 N N . PHE A 1 111 ? 20.104 2.878 -22.495 1.00 87.44 111 PHE A N 1
ATOM 832 C CA . PHE A 1 111 ? 20.323 2.353 -21.149 1.00 87.44 111 PHE A CA 1
ATOM 833 C C . PHE A 1 111 ? 21.816 2.123 -20.873 1.00 87.44 111 PHE A C 1
ATOM 835 O O . PHE A 1 111 ? 22.617 2.025 -21.802 1.00 87.44 111 PHE A O 1
ATOM 842 N N . PHE A 1 112 ? 22.198 2.059 -19.595 1.00 85.00 112 PHE A N 1
ATOM 843 C CA . PHE A 1 112 ? 23.606 2.018 -19.168 1.00 85.00 112 PHE A CA 1
ATOM 844 C C . PHE A 1 112 ? 24.324 0.709 -19.506 1.00 85.00 112 PHE A C 1
ATOM 846 O O . PHE A 1 112 ? 25.544 0.693 -19.651 1.00 85.00 112 PHE A O 1
ATOM 853 N N . ILE A 1 113 ? 23.574 -0.384 -19.630 1.00 89.44 113 ILE A N 1
ATOM 854 C CA . ILE A 1 113 ? 24.089 -1.721 -19.924 1.00 89.44 113 ILE A CA 1
ATOM 855 C C . ILE A 1 113 ? 23.397 -2.292 -21.159 1.00 89.44 113 ILE A C 1
ATOM 857 O O . ILE A 1 113 ? 22.259 -1.939 -21.467 1.00 89.44 113 ILE A O 1
ATOM 861 N N . ARG A 1 114 ? 24.099 -3.188 -21.856 1.00 89.75 114 ARG A N 1
ATOM 862 C CA . ARG A 1 114 ? 23.578 -3.929 -23.018 1.00 89.75 114 ARG A CA 1
ATOM 863 C C . ARG A 1 114 ? 23.298 -5.403 -22.717 1.00 89.75 114 ARG A C 1
ATOM 865 O O . ARG A 1 114 ? 22.599 -6.040 -23.492 1.00 89.75 114 ARG A O 1
ATOM 872 N N . ASP A 1 115 ? 23.833 -5.923 -21.611 1.00 89.88 115 ASP A N 1
ATOM 873 C CA . ASP A 1 115 ? 23.646 -7.304 -21.162 1.00 89.88 115 ASP A CA 1
ATOM 874 C C . ASP A 1 115 ? 22.732 -7.332 -19.920 1.00 89.88 115 ASP A C 1
ATOM 876 O O . ASP A 1 115 ? 23.075 -6.701 -18.912 1.00 89.88 115 ASP A O 1
ATOM 880 N N . PRO A 1 116 ? 21.581 -8.035 -19.959 1.00 88.44 116 PRO A N 1
ATOM 881 C CA . PRO A 1 116 ? 20.658 -8.116 -18.828 1.00 88.44 116 PRO A CA 1
ATOM 882 C C . PRO A 1 116 ? 21.241 -8.826 -17.598 1.00 88.44 116 PRO A C 1
ATOM 884 O O . PRO A 1 116 ? 20.789 -8.554 -16.485 1.00 88.44 116 PRO A O 1
ATOM 887 N N . ILE A 1 117 ? 22.256 -9.686 -17.746 1.00 92.62 117 ILE A N 1
ATOM 888 C CA . ILE A 1 117 ? 22.880 -10.396 -16.614 1.00 92.62 117 ILE A CA 1
ATOM 889 C C . ILE A 1 117 ? 23.530 -9.405 -15.639 1.00 92.62 117 ILE A C 1
ATOM 891 O O . ILE A 1 117 ? 23.555 -9.638 -14.432 1.00 92.62 117 ILE A O 1
ATOM 895 N N . LEU A 1 118 ? 23.999 -8.261 -16.143 1.00 88.62 118 LEU A N 1
ATOM 896 C CA . LEU A 1 118 ? 24.632 -7.216 -15.337 1.00 88.62 118 LEU A CA 1
ATOM 897 C C . LEU A 1 118 ? 23.622 -6.302 -14.629 1.00 88.62 118 LEU A C 1
ATOM 899 O O . LEU A 1 118 ? 24.025 -5.459 -13.826 1.00 88.62 118 LEU A O 1
ATOM 903 N N . PHE A 1 119 ? 22.320 -6.450 -14.895 1.00 86.81 119 PHE A N 1
ATOM 904 C CA . PHE A 1 119 ? 21.292 -5.567 -14.345 1.00 86.81 119 PHE A CA 1
ATOM 905 C C . PHE A 1 119 ? 21.231 -5.588 -12.809 1.00 86.81 119 PHE A C 1
ATOM 907 O O . PHE A 1 119 ? 21.283 -4.507 -12.219 1.00 86.81 119 PHE A O 1
ATOM 914 N N . PRO A 1 120 ? 21.204 -6.750 -12.122 1.00 87.38 120 PRO A N 1
ATOM 915 C CA . PRO A 1 120 ? 21.196 -6.773 -10.659 1.00 87.38 120 PRO A CA 1
ATOM 916 C C . PRO A 1 120 ? 22.442 -6.111 -10.064 1.00 87.38 120 PRO A C 1
ATOM 918 O O . PRO A 1 120 ? 22.336 -5.315 -9.134 1.00 87.38 120 PRO A O 1
ATOM 921 N N . SER A 1 121 ? 23.616 -6.371 -10.650 1.00 87.31 121 SER A N 1
ATOM 922 C CA . SER A 1 121 ? 24.874 -5.747 -10.234 1.00 87.31 121 SER A CA 1
ATOM 923 C C . SER A 1 121 ? 24.825 -4.229 -10.394 1.00 87.31 121 SER A C 1
ATOM 925 O O . SER A 1 121 ? 25.172 -3.514 -9.458 1.00 87.31 121 SER A O 1
ATOM 927 N N . PHE A 1 122 ? 24.335 -3.724 -11.529 1.00 86.56 122 PHE A N 1
ATOM 928 C CA . PHE A 1 122 ? 24.170 -2.289 -11.758 1.00 86.56 122 PHE A CA 1
ATOM 929 C C . PHE A 1 122 ? 23.237 -1.650 -10.719 1.00 86.56 122 PHE A C 1
ATOM 931 O O . PHE A 1 122 ? 23.613 -0.662 -10.088 1.00 86.56 122 PHE A O 1
ATOM 938 N N . ILE A 1 123 ? 22.068 -2.242 -10.463 1.00 84.38 123 ILE A N 1
ATOM 939 C CA . ILE A 1 123 ? 21.114 -1.729 -9.471 1.00 84.38 123 ILE A CA 1
ATOM 940 C C . ILE A 1 123 ? 21.696 -1.739 -8.054 1.00 84.38 123 ILE A C 1
ATOM 942 O O . ILE A 1 123 ? 21.483 -0.787 -7.304 1.00 84.38 123 ILE A O 1
ATOM 946 N N . HIS A 1 124 ? 22.462 -2.766 -7.682 1.00 85.31 124 HIS A N 1
ATOM 947 C CA . HIS A 1 124 ? 23.124 -2.810 -6.378 1.00 85.31 124 HIS A CA 1
ATOM 948 C C . HIS A 1 124 ? 24.151 -1.682 -6.202 1.00 85.31 124 HIS A C 1
ATOM 950 O O . HIS A 1 124 ? 24.269 -1.162 -5.097 1.00 85.31 124 HIS A O 1
ATOM 956 N N . THR A 1 125 ? 24.839 -1.244 -7.267 1.00 82.81 125 THR A N 1
ATOM 957 C CA . THR A 1 125 ? 25.791 -0.113 -7.177 1.00 82.81 125 THR A CA 1
ATOM 958 C C . THR A 1 125 ? 25.122 1.236 -6.922 1.00 82.81 125 THR A C 1
ATOM 960 O O . THR A 1 125 ? 25.750 2.119 -6.347 1.00 82.81 125 THR A O 1
ATOM 963 N N . GLN A 1 126 ? 23.864 1.406 -7.343 1.00 81.69 126 GLN A N 1
ATOM 964 C CA . GLN A 1 126 ? 23.093 2.639 -7.135 1.00 81.69 126 GLN A CA 1
ATOM 965 C C . GLN A 1 126 ? 22.317 2.640 -5.807 1.00 81.69 126 GLN A C 1
ATOM 967 O O . GLN A 1 126 ? 21.679 3.632 -5.458 1.00 81.69 126 GLN A O 1
ATOM 972 N N . LYS A 1 127 ? 22.342 1.522 -5.073 1.00 81.31 127 LYS A N 1
ATOM 973 C CA . LYS A 1 127 ? 21.702 1.354 -3.765 1.00 81.31 127 LYS A CA 1
ATOM 974 C C . LYS A 1 127 ? 22.732 1.469 -2.638 1.00 81.31 127 LYS A C 1
ATOM 976 O O . LYS A 1 127 ? 23.931 1.613 -2.871 1.00 81.31 127 LYS A O 1
ATOM 981 N N . ARG A 1 128 ? 22.255 1.436 -1.392 1.00 79.25 128 ARG A N 1
ATOM 982 C CA . ARG A 1 128 ? 23.108 1.511 -0.199 1.00 79.25 128 ARG A CA 1
ATOM 983 C C . ARG A 1 128 ? 24.179 0.429 -0.162 1.00 79.25 128 ARG A C 1
ATOM 985 O O . ARG A 1 128 ? 23.982 -0.704 -0.594 1.00 79.25 128 ARG A O 1
ATOM 992 N N . ASN A 1 129 ? 25.296 0.791 0.463 1.00 84.06 129 ASN A N 1
ATOM 993 C CA . ASN A 1 129 ? 26.347 -0.150 0.807 1.00 84.06 129 ASN A CA 1
ATOM 994 C C . ASN A 1 129 ? 25.809 -1.175 1.836 1.00 84.06 129 ASN A C 1
ATOM 996 O O . ASN A 1 129 ? 25.243 -0.765 2.851 1.00 84.06 129 ASN A O 1
ATOM 1000 N N . PRO A 1 130 ? 25.995 -2.490 1.607 1.00 84.31 130 PRO A N 1
ATOM 1001 C CA . PRO A 1 130 ? 25.453 -3.544 2.467 1.00 84.31 130 PRO A CA 1
ATOM 1002 C C . PRO A 1 130 ? 26.021 -3.560 3.894 1.00 84.31 130 PRO A C 1
ATOM 1004 O O . PRO A 1 130 ? 25.407 -4.142 4.782 1.00 84.31 130 PRO A O 1
ATOM 1007 N N . SER A 1 131 ? 27.188 -2.956 4.133 1.00 84.06 131 SER A N 1
ATOM 1008 C CA . SER A 1 131 ? 27.869 -3.002 5.435 1.00 84.06 131 SER A CA 1
ATOM 1009 C C . SER A 1 131 ? 27.463 -1.888 6.404 1.00 84.06 131 SER A C 1
ATOM 1011 O O . SER A 1 131 ? 27.838 -1.950 7.573 1.00 84.06 131 SER A O 1
ATOM 1013 N N . ILE A 1 132 ? 26.727 -0.866 5.953 1.00 79.81 132 ILE A N 1
ATOM 1014 C CA . ILE A 1 132 ? 26.287 0.249 6.805 1.00 79.81 132 ILE A CA 1
ATOM 1015 C C . ILE A 1 132 ? 24.807 0.083 7.193 1.00 79.81 132 ILE A C 1
ATOM 1017 O O . ILE A 1 132 ? 23.954 0.008 6.307 1.00 79.81 132 ILE A O 1
ATOM 1021 N N . PRO A 1 133 ? 24.469 0.022 8.497 1.00 67.25 133 PRO A N 1
ATOM 1022 C CA . PRO A 1 133 ? 23.083 -0.101 8.936 1.00 67.25 133 PRO A CA 1
ATOM 1023 C C . PRO A 1 133 ? 22.281 1.179 8.657 1.00 67.25 133 PRO A C 1
ATOM 1025 O O . PRO A 1 133 ? 22.836 2.275 8.559 1.00 67.25 133 PRO A O 1
ATOM 1028 N N . PHE A 1 134 ? 20.958 1.029 8.537 1.00 59.38 134 PHE A N 1
ATOM 1029 C CA . PHE A 1 134 ? 20.019 2.145 8.407 1.00 59.38 134 PHE A CA 1
ATOM 1030 C C . PHE A 1 134 ? 20.186 3.115 9.588 1.00 59.38 134 PHE A C 1
ATOM 1032 O O . PHE A 1 134 ? 20.107 2.694 10.742 1.00 59.38 134 PHE A O 1
ATOM 1039 N N . LYS A 1 135 ? 20.408 4.399 9.293 1.00 47.62 135 LYS A N 1
ATOM 1040 C CA . LYS A 1 135 ? 20.193 5.493 10.243 1.00 47.62 135 LYS A CA 1
ATOM 1041 C C . LYS A 1 135 ? 18.813 6.093 10.013 1.00 47.62 135 LYS A C 1
ATOM 1043 O O . LYS A 1 135 ? 18.419 6.165 8.824 1.00 47.62 135 LYS A O 1
#

Mean predicted aligned error: 9.44 Å

Foldseek 3Di:
DDDCVRCVVVVVVVVDPDDDFDAFPVRHGDPDDPDADAPPPPHDGDPVRVRVVRVVVVVVVPDDDADLACSDQFRADVVDDPPDPGWGWDWDWDQDPVGIDIDTDIPDPDDPDDDVVCVVVVSVVRDDDPVDDDD